Protein AF-A0A6N2WZA9-F1 (afdb_monomer)

Mean predicted aligned error: 7.08 Å

InterPro domains:
  IPR028963 Immunity protein 9 [PF15587] (6-116)

Radius of gyration: 15.47 Å; Cα contacts (8 Å, |Δi|>4): 201; chains: 1; bounding box: 32×29×43 Å

pLDDT: mean 80.98, std 9.14, range [42.12, 92.19]

Foldseek 3Di:
DPALEDEEEAELFPPVRPDCVRVVVRVVVVVVCVVCVVVDPSVVQPQAGEYEYEYEAAEPQWKWWFWDQDDDVPGRYIYIYIYDHFDAVVRDVPGHPDRPGPDDYDDPVGTDTHHD

Structure (mmCIF, N/CA/C/O backbone):
data_AF-A0A6N2WZA9-F1
#
_entry.id   AF-A0A6N2WZA9-F1
#
loop_
_atom_site.group_PDB
_atom_site.id
_atom_site.type_symbol
_atom_site.label_atom_id
_atom_site.label_alt_id
_atom_site.label_comp_id
_atom_site.label_asym_id
_atom_site.label_entity_id
_atom_site.label_seq_id
_atom_site.pdbx_PDB_ins_code
_atom_site.Cartn_x
_atom_site.Cartn_y
_atom_site.Cartn_z
_atom_site.occupancy
_atom_site.B_iso_or_equiv
_atom_site.auth_seq_id
_atom_site.auth_comp_id
_atom_site.auth_asym_id
_atom_site.auth_atom_id
_atom_site.pdbx_PDB_model_num
ATOM 1 N N . MET A 1 1 ? 2.203 3.659 21.268 1.00 42.12 1 MET A N 1
ATOM 2 C CA . MET A 1 1 ? 0.926 4.238 20.807 1.00 42.12 1 MET A CA 1
ATOM 3 C C . MET A 1 1 ? 0.127 3.134 20.142 1.00 42.12 1 MET A C 1
ATOM 5 O O . MET A 1 1 ? 0.713 2.337 19.419 1.00 42.12 1 MET A O 1
ATOM 9 N N . ASN A 1 2 ? -1.160 3.009 20.462 1.00 51.62 2 ASN A N 1
ATOM 10 C CA . ASN A 1 2 ? -2.033 2.031 19.819 1.00 51.62 2 ASN A CA 1
ATOM 11 C C . ASN A 1 2 ? -2.600 2.701 18.566 1.00 51.62 2 ASN A C 1
ATOM 13 O O . ASN A 1 2 ? -3.655 3.323 18.625 1.00 51.62 2 ASN A O 1
ATOM 17 N N . ASN A 1 3 ? -1.846 2.681 17.468 1.00 74.00 3 ASN A N 1
ATOM 18 C CA . ASN A 1 3 ? -2.288 3.359 16.255 1.00 74.00 3 ASN A CA 1
ATOM 19 C C . ASN A 1 3 ? -3.488 2.579 15.689 1.00 74.00 3 ASN A C 1
ATOM 21 O O . ASN A 1 3 ? -3.383 1.386 15.388 1.00 74.00 3 ASN A O 1
ATOM 25 N N . GLN A 1 4 ? -4.647 3.242 15.596 1.00 85.50 4 GLN A N 1
ATOM 26 C CA . GLN A 1 4 ? -5.863 2.717 14.952 1.00 85.50 4 GLN A CA 1
ATOM 27 C C . GLN A 1 4 ? -5.699 2.563 13.433 1.00 85.50 4 GLN A C 1
ATOM 29 O O . GLN A 1 4 ? -6.589 2.043 12.764 1.00 85.50 4 GLN A O 1
ATOM 34 N N . TYR A 1 5 ? -4.550 2.960 12.888 1.00 87.81 5 TYR A N 1
ATOM 35 C CA . TYR A 1 5 ? -4.153 2.688 11.520 1.00 87.81 5 TYR A CA 1
ATOM 36 C C . TYR A 1 5 ? -2.745 2.083 11.452 1.00 87.81 5 TYR A C 1
ATOM 38 O O . TYR A 1 5 ? -1.943 2.217 12.378 1.00 87.81 5 TYR A O 1
ATOM 46 N N . ALA A 1 6 ? -2.444 1.437 10.330 1.00 87.88 6 ALA A N 1
ATOM 47 C CA . ALA A 1 6 ? -1.111 0.977 9.970 1.00 87.88 6 ALA A CA 1
ATOM 48 C C . ALA A 1 6 ? -0.879 1.195 8.474 1.00 87.88 6 ALA A C 1
ATOM 50 O O . ALA A 1 6 ? -1.797 1.023 7.672 1.00 87.88 6 ALA A O 1
ATOM 51 N N . VAL A 1 7 ? 0.351 1.541 8.102 1.00 89.44 7 VAL A N 1
ATOM 52 C CA . VAL A 1 7 ? 0.782 1.583 6.702 1.00 89.44 7 VAL A CA 1
ATOM 53 C C . VAL A 1 7 ? 1.690 0.395 6.448 1.00 89.44 7 VAL A C 1
ATOM 55 O O . VAL A 1 7 ? 2.587 0.132 7.240 1.00 89.44 7 VAL A O 1
ATOM 58 N N . LEU A 1 8 ? 1.475 -0.317 5.349 1.00 88.62 8 LEU A N 1
ATOM 59 C CA . LEU A 1 8 ? 2.372 -1.356 4.863 1.00 88.62 8 LEU A CA 1
ATOM 60 C C . LEU A 1 8 ? 2.741 -1.055 3.418 1.00 88.62 8 LEU A C 1
ATOM 62 O O . LEU A 1 8 ? 1.889 -0.662 2.624 1.00 88.62 8 LEU A O 1
ATOM 66 N N . ILE A 1 9 ? 4.004 -1.288 3.083 1.00 89.62 9 ILE A N 1
ATOM 67 C CA . ILE A 1 9 ? 4.478 -1.304 1.705 1.00 89.62 9 ILE A CA 1
ATOM 68 C C . ILE A 1 9 ? 5.066 -2.678 1.405 1.00 89.62 9 ILE A C 1
ATOM 70 O O . ILE A 1 9 ? 5.767 -3.253 2.239 1.00 89.62 9 ILE A O 1
ATOM 74 N N . SER A 1 10 ? 4.760 -3.219 0.233 1.00 86.62 10 SER A N 1
ATOM 75 C CA . SER A 1 10 ? 5.351 -4.460 -0.256 1.00 86.62 10 SER A CA 1
ATOM 76 C C . SER A 1 10 ? 5.617 -4.387 -1.757 1.00 86.62 10 SER A C 1
ATOM 78 O O . SER A 1 10 ? 5.093 -3.510 -2.447 1.00 86.62 10 SER A O 1
ATOM 80 N N . SER A 1 11 ? 6.448 -5.299 -2.253 1.00 85.56 11 SER A N 1
ATOM 81 C CA . SER A 1 11 ? 6.731 -5.458 -3.676 1.00 85.56 11 SER A CA 1
ATOM 82 C C . SER A 1 11 ? 6.368 -6.872 -4.112 1.00 85.56 11 SER A C 1
ATOM 84 O O . SER A 1 11 ? 6.815 -7.841 -3.503 1.00 85.56 11 SER A O 1
ATOM 86 N N . GLU A 1 12 ? 5.583 -6.980 -5.180 1.00 84.00 12 GLU A N 1
ATOM 87 C CA . GLU A 1 12 ? 5.351 -8.228 -5.921 1.00 84.00 12 GLU A CA 1
ATOM 88 C C . GLU A 1 12 ? 6.341 -8.376 -7.094 1.00 84.00 12 GLU A C 1
ATOM 90 O O . GLU A 1 12 ? 6.223 -9.304 -7.894 1.00 84.00 12 GLU A O 1
ATOM 95 N N . ILE A 1 13 ? 7.301 -7.450 -7.207 1.00 79.38 13 ILE A N 1
ATOM 96 C CA . ILE A 1 13 ? 8.394 -7.480 -8.180 1.00 79.38 13 ILE A CA 1
ATOM 97 C C . ILE A 1 13 ? 9.637 -8.055 -7.485 1.00 79.38 13 ILE A C 1
ATOM 99 O O . ILE A 1 13 ? 10.001 -7.541 -6.413 1.00 79.38 13 ILE A O 1
ATOM 103 N N . PRO A 1 14 ? 10.276 -9.093 -8.062 1.00 76.19 14 PRO A N 1
ATOM 104 C CA . PRO A 1 14 ? 11.514 -9.665 -7.542 1.00 76.19 14 PRO A CA 1
ATOM 105 C C . PRO A 1 14 ? 12.592 -8.600 -7.311 1.00 76.19 14 PRO A C 1
ATOM 107 O O . PRO A 1 14 ? 12.659 -7.615 -8.041 1.00 76.19 14 PRO A O 1
ATOM 110 N N . GLU A 1 15 ? 13.423 -8.801 -6.284 1.00 76.94 15 GLU A N 1
ATOM 111 C CA . GLU A 1 15 ? 14.607 -7.983 -5.941 1.00 76.94 15 GLU A CA 1
ATOM 112 C C . GLU A 1 15 ? 14.323 -6.536 -5.487 1.00 76.94 15 GLU A C 1
ATOM 114 O O . GLU A 1 15 ? 15.048 -5.996 -4.655 1.00 76.94 15 GLU A O 1
ATOM 119 N N . LEU A 1 16 ? 13.210 -5.924 -5.905 1.00 77.44 16 LEU A N 1
ATOM 120 C CA . LEU A 1 16 ? 12.783 -4.600 -5.437 1.00 77.44 16 LEU A CA 1
ATOM 121 C C . LEU A 1 16 ? 12.427 -4.608 -3.938 1.00 77.44 16 LEU A C 1
ATOM 123 O O . LEU A 1 16 ? 12.594 -3.605 -3.244 1.00 77.44 16 LEU A O 1
ATOM 127 N N . GLY A 1 17 ? 11.974 -5.762 -3.435 1.00 69.50 17 GLY A N 1
ATOM 128 C CA . GLY A 1 17 ? 11.669 -6.014 -2.024 1.00 69.50 17 GLY A CA 1
ATOM 129 C C . GLY A 1 17 ? 12.860 -5.869 -1.070 1.00 69.50 17 GLY A C 1
ATOM 130 O O . GLY A 1 17 ? 12.663 -5.591 0.111 1.00 69.50 17 GLY A O 1
ATOM 131 N N . GLU A 1 18 ? 14.081 -6.055 -1.573 1.00 71.94 18 GLU A N 1
ATOM 132 C CA . GLU A 1 18 ? 15.304 -6.110 -0.761 1.00 71.94 18 GLU A CA 1
ATOM 133 C C . GLU A 1 18 ? 16.005 -4.751 -0.646 1.00 71.94 18 GLU A C 1
ATOM 135 O O . GLU A 1 18 ? 16.988 -4.605 0.080 1.00 71.94 18 GLU A O 1
ATOM 140 N N . LEU A 1 19 ? 15.493 -3.732 -1.338 1.00 71.12 19 LEU A N 1
ATOM 141 C CA . LEU A 1 19 ? 16.095 -2.409 -1.361 1.00 71.12 19 LEU A CA 1
ATOM 142 C C . LEU A 1 19 ? 15.739 -1.604 -0.105 1.00 71.12 19 LEU A C 1
ATOM 144 O O . LEU A 1 19 ? 14.569 -1.470 0.265 1.00 71.12 19 LEU A O 1
ATOM 148 N N . ASP A 1 20 ? 16.740 -0.919 0.459 1.00 81.00 20 ASP A N 1
ATOM 149 C CA . ASP A 1 20 ? 16.560 0.099 1.511 1.00 81.00 20 ASP A CA 1
ATOM 150 C C . ASP A 1 20 ? 15.559 1.203 1.114 1.00 81.00 20 ASP A C 1
ATOM 152 O O . ASP A 1 20 ? 14.982 1.878 1.972 1.00 81.00 20 ASP A O 1
ATOM 156 N N . LEU A 1 21 ? 15.302 1.345 -0.190 1.00 81.69 21 LEU A N 1
ATOM 157 C CA . LEU A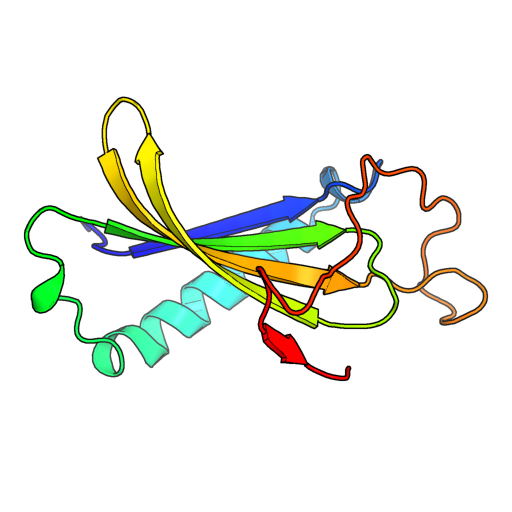 1 21 ? 14.284 2.218 -0.757 1.00 81.69 21 LEU A CA 1
ATOM 158 C C . LEU A 1 21 ? 12.898 1.981 -0.139 1.00 81.69 21 LEU A C 1
ATOM 160 O O . LEU A 1 21 ? 12.261 2.942 0.286 1.00 81.69 21 LEU A O 1
ATOM 164 N N . LEU A 1 22 ? 12.436 0.730 -0.015 1.00 84.50 22 LEU A N 1
ATOM 165 C CA . LEU A 1 22 ? 11.108 0.453 0.555 1.00 84.50 22 LEU A CA 1
ATOM 166 C C . LEU A 1 22 ? 11.013 0.892 2.014 1.00 84.50 22 LEU A C 1
ATOM 168 O O . LEU A 1 22 ? 9.972 1.375 2.460 1.00 84.50 22 LEU A O 1
ATOM 172 N N . ARG A 1 23 ? 12.115 0.772 2.757 1.00 84.88 23 ARG A N 1
ATOM 173 C CA . ARG A 1 23 ? 12.192 1.216 4.148 1.00 84.88 23 ARG A CA 1
ATOM 174 C C . ARG A 1 23 ? 12.172 2.741 4.262 1.00 84.88 23 ARG A C 1
ATOM 176 O O . ARG A 1 23 ? 11.566 3.266 5.197 1.00 84.88 23 ARG A O 1
ATOM 183 N N . SER A 1 24 ? 12.822 3.444 3.336 1.00 88.25 24 SER A N 1
ATOM 184 C CA . SER A 1 24 ? 12.755 4.907 3.225 1.00 88.25 24 SER A CA 1
ATOM 185 C C . SER A 1 24 ? 11.333 5.368 2.904 1.00 88.25 24 SER A C 1
ATOM 187 O O . SER A 1 24 ? 10.787 6.170 3.660 1.00 88.25 24 SER A O 1
ATOM 189 N N . ILE A 1 25 ? 10.697 4.786 1.884 1.00 88.31 25 ILE A N 1
ATOM 190 C CA . ILE A 1 25 ? 9.314 5.106 1.507 1.00 88.31 25 ILE A CA 1
ATOM 191 C C . ILE A 1 25 ? 8.363 4.827 2.675 1.00 88.31 25 ILE A C 1
ATOM 193 O O . ILE A 1 25 ? 7.536 5.666 3.019 1.00 88.31 25 ILE A O 1
ATOM 197 N N . TYR A 1 26 ? 8.513 3.684 3.352 1.00 88.75 26 TYR A N 1
ATOM 198 C CA . TYR A 1 26 ? 7.732 3.360 4.548 1.00 88.75 26 TYR A CA 1
ATOM 199 C C . TYR A 1 26 ? 7.836 4.451 5.622 1.00 88.75 26 TYR A C 1
ATOM 201 O O . TYR A 1 26 ? 6.828 4.818 6.224 1.00 88.75 26 TYR A O 1
ATOM 209 N N . ARG A 1 27 ? 9.036 4.985 5.879 1.00 89.81 27 ARG A N 1
ATOM 210 C CA . ARG A 1 27 ? 9.231 6.057 6.868 1.00 89.81 27 ARG A CA 1
ATOM 211 C C . ARG A 1 27 ? 8.530 7.347 6.461 1.00 89.81 27 ARG A C 1
ATOM 213 O O . ARG A 1 27 ? 7.849 7.930 7.298 1.00 89.81 27 ARG A O 1
ATOM 220 N N . GLU A 1 28 ? 8.666 7.759 5.204 1.00 92.19 28 GLU A N 1
ATOM 221 C CA . GLU A 1 28 ? 8.004 8.964 4.691 1.00 92.19 28 GLU A CA 1
ATOM 222 C C . GLU A 1 28 ? 6.482 8.842 4.748 1.00 92.19 28 GLU A C 1
ATOM 224 O O . GLU A 1 28 ? 5.808 9.754 5.218 1.00 92.19 28 GLU A O 1
ATOM 229 N N . LEU A 1 29 ? 5.939 7.685 4.365 1.00 90.06 29 LEU A N 1
ATOM 230 C CA . LEU A 1 29 ? 4.505 7.417 4.439 1.00 90.06 29 LEU A CA 1
ATOM 231 C C . LEU A 1 29 ? 3.973 7.455 5.872 1.00 90.06 29 LEU A C 1
ATOM 233 O O . LEU A 1 29 ? 2.881 7.968 6.100 1.00 90.06 29 LEU A O 1
ATOM 237 N N . ASN A 1 30 ? 4.722 6.921 6.841 1.00 89.44 30 ASN A 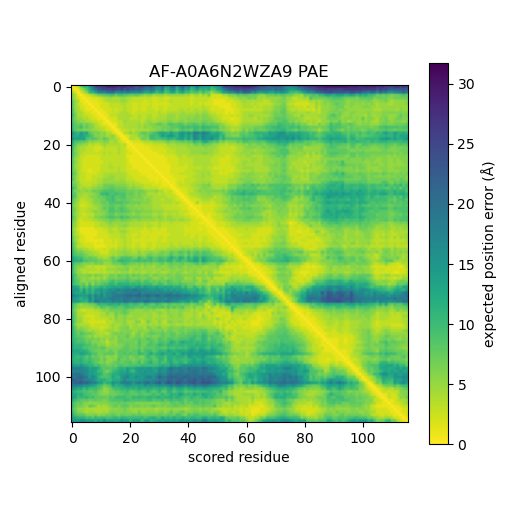N 1
ATOM 238 C CA . ASN A 1 30 ? 4.322 7.023 8.245 1.00 89.44 30 ASN A CA 1
ATOM 239 C C . ASN A 1 30 ? 4.339 8.478 8.722 1.00 89.44 30 ASN A C 1
ATOM 241 O O . ASN A 1 30 ? 3.380 8.888 9.366 1.00 89.44 30 ASN A O 1
ATOM 245 N N . GLY A 1 31 ? 5.354 9.266 8.350 1.00 90.12 31 GLY A N 1
ATOM 246 C CA . GLY A 1 31 ? 5.380 10.703 8.643 1.00 90.12 31 GLY A CA 1
ATOM 247 C C . GLY A 1 31 ? 4.184 11.442 8.032 1.00 90.12 31 GLY A C 1
ATOM 248 O O . GLY A 1 31 ? 3.493 12.181 8.722 1.00 90.12 31 GLY A O 1
ATOM 249 N N . TYR A 1 32 ? 3.852 11.153 6.771 1.00 89.44 32 TYR A N 1
ATOM 250 C CA . TYR A 1 32 ? 2.666 11.715 6.124 1.00 89.44 32 TYR A CA 1
ATOM 251 C C . TYR A 1 32 ? 1.377 11.322 6.859 1.00 89.44 32 TYR A C 1
ATOM 253 O O . TYR A 1 32 ? 0.492 12.142 7.067 1.00 89.44 32 TYR A O 1
ATOM 261 N N . MET A 1 33 ? 1.253 10.078 7.316 1.00 87.44 33 MET A N 1
ATOM 262 C CA . MET A 1 33 ? 0.074 9.669 8.080 1.00 87.44 33 MET A CA 1
ATOM 263 C C . MET A 1 33 ? -0.025 10.327 9.456 1.00 87.44 33 MET A C 1
ATOM 265 O O . MET A 1 33 ? -1.138 10.515 9.944 1.00 87.44 33 MET A O 1
ATOM 269 N N . GLU A 1 34 ? 1.091 10.693 10.084 1.00 85.44 34 GLU A N 1
ATOM 270 C CA . GLU A 1 34 ? 1.074 11.485 11.316 1.00 85.44 34 GLU A CA 1
ATOM 271 C C . GLU A 1 34 ? 0.488 12.881 11.074 1.00 85.44 34 GLU A C 1
ATOM 273 O O . GLU A 1 34 ? -0.343 13.324 11.866 1.00 85.44 34 GLU A O 1
ATOM 278 N N . ASP A 1 35 ? 0.821 13.518 9.950 1.00 85.94 35 ASP A N 1
ATOM 279 C CA . ASP A 1 35 ? 0.293 14.837 9.578 1.00 85.94 35 ASP A CA 1
ATOM 280 C C . ASP A 1 35 ? -1.195 14.795 9.178 1.00 85.94 35 ASP A C 1
ATOM 282 O O . ASP A 1 35 ? -1.947 15.748 9.406 1.00 85.94 35 ASP A O 1
ATOM 286 N N . TYR A 1 36 ? -1.641 13.686 8.578 1.00 83.56 36 TYR A N 1
ATOM 287 C CA . TYR A 1 36 ? -2.986 13.546 8.005 1.00 83.56 36 TYR A CA 1
ATOM 288 C C . TYR A 1 36 ? -3.956 12.731 8.868 1.00 83.56 36 TYR A C 1
ATOM 290 O O . TYR A 1 36 ? -5.131 12.622 8.511 1.00 83.56 36 TYR A O 1
ATOM 298 N N . ASN A 1 37 ? -3.525 12.190 10.013 1.00 82.19 37 ASN A N 1
ATOM 299 C CA . ASN A 1 37 ? -4.389 11.381 10.883 1.00 82.19 37 ASN A CA 1
ATOM 300 C C . ASN A 1 37 ? -5.680 12.116 11.290 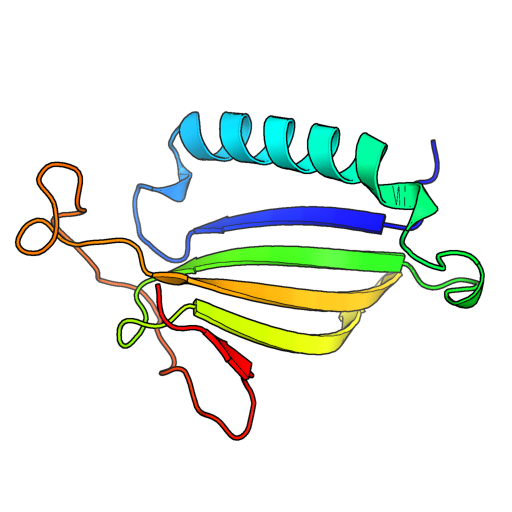1.00 82.19 37 ASN A C 1
ATOM 302 O O . ASN A 1 37 ? -6.741 11.502 11.323 1.00 82.19 37 ASN A O 1
ATOM 306 N N . ASN A 1 38 ? -5.610 13.432 11.496 1.00 81.88 38 ASN A N 1
ATOM 307 C CA . ASN A 1 38 ? -6.732 14.278 11.897 1.00 81.88 38 ASN A CA 1
ATOM 308 C C . ASN A 1 38 ? -7.762 14.486 10.774 1.00 81.88 38 ASN A C 1
ATOM 310 O O . ASN A 1 38 ? -8.851 14.993 11.027 1.00 81.88 38 ASN A O 1
ATOM 314 N N . GLN A 1 39 ? -7.427 14.127 9.530 1.00 86.06 39 GLN A N 1
ATOM 315 C CA . GLN A 1 39 ? -8.339 14.195 8.382 1.00 86.06 39 GLN A CA 1
ATOM 316 C C . GLN A 1 39 ? -9.128 12.896 8.188 1.00 86.06 39 GLN A C 1
ATOM 318 O O . GLN A 1 39 ? -10.033 12.834 7.355 1.00 86.06 39 GLN A O 1
ATOM 323 N N . ILE A 1 40 ? -8.792 11.851 8.944 1.00 82.75 40 ILE A N 1
ATOM 324 C CA . ILE A 1 40 ? -9.447 10.551 8.883 1.00 82.75 40 ILE A CA 1
ATOM 325 C C . ILE A 1 40 ? -10.281 10.395 10.149 1.00 82.75 40 ILE A C 1
ATOM 327 O O . ILE A 1 40 ? -9.760 10.491 11.257 1.00 82.75 40 ILE A O 1
ATOM 331 N N . ASN A 1 41 ? -11.576 10.112 9.997 1.00 85.88 41 ASN A N 1
ATOM 332 C CA . ASN A 1 41 ? -12.418 9.776 11.140 1.00 85.88 41 ASN A CA 1
ATOM 333 C C . ASN A 1 41 ? -12.081 8.360 11.640 1.00 85.88 41 ASN A C 1
ATOM 335 O O . ASN A 1 41 ? -12.677 7.374 11.203 1.00 85.88 41 ASN A O 1
ATOM 339 N N . LEU A 1 42 ? -11.074 8.261 12.509 1.00 85.56 42 LEU A N 1
ATOM 340 C CA . LEU A 1 42 ? -10.638 7.000 13.110 1.00 85.56 42 LEU A CA 1
ATOM 341 C C . LEU A 1 42 ? -11.580 6.530 14.230 1.00 85.56 42 LEU A C 1
ATOM 343 O O . LEU A 1 42 ? -11.614 5.334 14.518 1.00 85.56 42 LEU A O 1
ATOM 347 N N . ASP A 1 43 ? -12.382 7.426 14.812 1.00 86.50 43 ASP A N 1
ATOM 348 C CA . ASP A 1 43 ? -13.305 7.097 15.905 1.00 86.50 43 ASP A CA 1
ATOM 349 C C . ASP A 1 43 ? -14.415 6.136 15.446 1.00 86.50 43 ASP A C 1
ATOM 351 O O . ASP A 1 43 ? -14.776 5.202 16.168 1.00 86.50 43 ASP A O 1
ATOM 355 N N . ASP A 1 44 ? -14.878 6.282 14.200 1.00 86.94 44 ASP A N 1
ATOM 356 C CA . ASP A 1 44 ? -15.881 5.401 13.581 1.00 86.94 44 ASP A CA 1
ATOM 357 C C . ASP A 1 44 ? -15.388 3.955 13.393 1.00 86.94 44 ASP A C 1
ATOM 359 O O . ASP A 1 44 ? -16.187 3.050 13.134 1.00 86.94 44 ASP A O 1
ATOM 363 N N . LEU A 1 45 ? -14.077 3.707 13.509 1.00 83.81 45 LEU A N 1
ATOM 364 C CA . LEU A 1 45 ? -13.518 2.362 13.383 1.00 83.81 45 LEU A CA 1
ATOM 365 C C . LEU A 1 45 ? -13.819 1.497 14.613 1.00 83.81 45 LEU A C 1
ATOM 367 O O . LEU A 1 45 ? -13.820 0.272 14.500 1.00 83.81 45 LEU A O 1
ATOM 371 N N . GLY A 1 46 ? -14.095 2.091 15.779 1.00 86.31 46 GLY A N 1
ATOM 372 C CA . GLY A 1 46 ? -14.321 1.344 17.015 1.00 86.31 46 GLY A CA 1
ATOM 373 C C . GLY A 1 46 ? -13.145 0.417 17.350 1.00 86.31 46 GLY A C 1
ATOM 374 O O . GLY A 1 46 ? -12.033 0.872 17.616 1.00 86.31 46 GLY A O 1
ATOM 375 N N . ASP A 1 47 ? -13.391 -0.896 17.341 1.00 85.88 47 ASP A N 1
ATOM 376 C CA . ASP A 1 47 ? -12.388 -1.943 17.570 1.00 85.88 47 ASP A CA 1
ATOM 377 C C . ASP A 1 47 ? -11.662 -2.412 16.293 1.00 85.88 47 ASP A C 1
ATOM 379 O O . ASP A 1 47 ? -10.821 -3.316 16.348 1.00 85.88 47 ASP A O 1
ATOM 383 N N . TRP A 1 48 ? -11.973 -1.806 15.146 1.00 85.75 48 TRP A N 1
ATOM 384 C CA . TRP A 1 48 ? -11.287 -2.051 13.884 1.00 85.75 48 TRP A CA 1
ATOM 385 C C . TRP A 1 48 ? -10.028 -1.201 13.747 1.00 85.75 48 TRP A C 1
ATOM 387 O O . TRP A 1 48 ? -9.889 -0.132 14.338 1.00 85.75 48 TRP A O 1
ATOM 397 N N . LYS A 1 49 ? -9.114 -1.676 12.901 1.00 87.12 49 LYS A N 1
ATOM 398 C CA . LYS A 1 49 ? -7.955 -0.907 12.444 1.00 87.12 49 LYS A CA 1
ATOM 399 C C . LYS A 1 49 ? -8.043 -0.624 10.950 1.00 87.12 49 LYS A C 1
ATOM 401 O O . LYS A 1 49 ? -8.513 -1.464 10.182 1.00 87.12 49 LYS A O 1
ATOM 406 N N . LEU A 1 50 ? -7.565 0.545 10.538 1.00 87.81 50 LEU A N 1
ATOM 407 C CA . LEU A 1 50 ? -7.396 0.902 9.134 1.00 87.81 50 LEU A CA 1
ATOM 408 C C . LEU A 1 50 ? -6.000 0.492 8.653 1.00 87.81 50 LEU A C 1
ATOM 410 O O . LEU A 1 50 ? -4.993 1.063 9.060 1.00 87.81 50 LEU A O 1
ATOM 414 N N . LEU A 1 51 ? -5.933 -0.483 7.759 1.00 88.31 51 LEU A N 1
ATOM 415 C CA . LEU A 1 51 ? -4.710 -0.877 7.080 1.00 88.31 51 LEU A CA 1
ATOM 416 C C . LEU A 1 51 ? -4.624 -0.183 5.717 1.00 88.31 51 LEU A C 1
ATOM 418 O O . LEU A 1 51 ? -5.481 -0.372 4.855 1.00 88.31 51 LEU A O 1
ATOM 422 N N . ILE A 1 52 ? -3.565 0.585 5.501 1.00 89.19 52 ILE A N 1
ATOM 423 C CA . ILE A 1 52 ? -3.221 1.159 4.201 1.00 89.19 52 ILE A CA 1
ATOM 424 C C . ILE A 1 52 ? -2.107 0.295 3.618 1.00 89.19 52 ILE A C 1
ATOM 426 O O . ILE A 1 52 ? -0.973 0.344 4.088 1.00 89.19 52 ILE A O 1
ATOM 430 N N . GLN A 1 53 ? -2.431 -0.529 2.623 1.00 88.50 53 GLN A N 1
ATOM 431 C CA . GLN A 1 53 ? -1.487 -1.461 2.009 1.00 88.50 53 GLN A CA 1
ATOM 432 C C . GLN A 1 53 ? -1.096 -1.004 0.601 1.00 88.50 53 GLN A C 1
ATOM 434 O O . GLN A 1 53 ? -1.879 -1.098 -0.342 1.00 88.50 53 GLN A O 1
ATOM 439 N N . ILE A 1 54 ? 0.147 -0.576 0.433 1.00 89.50 54 ILE A N 1
ATOM 440 C CA . ILE A 1 54 ? 0.711 -0.180 -0.855 1.00 89.50 54 ILE A CA 1
ATOM 441 C C . ILE A 1 54 ? 1.501 -1.356 -1.427 1.00 89.50 54 ILE A C 1
ATOM 443 O O . ILE A 1 54 ? 2.413 -1.876 -0.789 1.00 89.50 54 ILE A O 1
ATOM 447 N N . ASN A 1 55 ? 1.152 -1.780 -2.635 1.00 87.69 55 ASN A N 1
ATOM 448 C CA . ASN A 1 55 ? 1.812 -2.870 -3.338 1.00 87.69 55 ASN A CA 1
ATOM 449 C C . ASN A 1 55 ? 2.429 -2.332 -4.632 1.00 87.69 55 ASN A C 1
ATOM 451 O O . ASN A 1 55 ? 1.717 -1.868 -5.527 1.00 87.69 55 ASN A O 1
ATOM 455 N N . LEU A 1 56 ? 3.754 -2.414 -4.727 1.00 86.75 56 LEU A N 1
ATOM 456 C CA . LEU A 1 56 ? 4.483 -2.187 -5.969 1.00 86.75 56 LEU A CA 1
ATOM 457 C C . LEU A 1 56 ? 4.374 -3.448 -6.817 1.00 86.75 56 LEU A C 1
ATOM 459 O O . LEU A 1 56 ? 4.767 -4.533 -6.387 1.00 86.75 56 LEU A O 1
ATOM 463 N N . ARG A 1 57 ? 3.791 -3.320 -8.003 1.00 82.44 57 ARG A N 1
ATOM 464 C CA . ARG A 1 57 ? 3.536 -4.454 -8.891 1.00 82.44 57 ARG A CA 1
ATOM 465 C C . ARG A 1 57 ? 3.439 -3.969 -10.322 1.00 82.44 57 ARG A C 1
ATOM 467 O O . ARG A 1 57 ? 3.048 -2.833 -10.569 1.00 82.44 57 ARG A O 1
ATOM 474 N N . ASN A 1 58 ? 3.753 -4.841 -11.268 1.00 78.38 58 ASN A N 1
ATOM 475 C CA . ASN A 1 58 ? 3.487 -4.561 -12.672 1.00 78.38 58 ASN A CA 1
ATOM 476 C C . ASN A 1 58 ? 1.973 -4.356 -12.840 1.00 78.38 58 ASN A C 1
ATOM 478 O O . ASN A 1 58 ? 1.223 -5.239 -12.442 1.00 78.38 58 ASN A O 1
ATOM 482 N N . THR A 1 59 ? 1.508 -3.209 -13.343 1.00 80.75 59 THR A N 1
ATOM 483 C CA . THR A 1 59 ? 0.090 -3.003 -13.676 1.00 80.75 59 THR A CA 1
ATOM 484 C C . THR A 1 59 ? -0.095 -2.724 -15.161 1.00 80.75 59 THR A C 1
ATOM 486 O O . THR A 1 59 ? 0.865 -2.474 -15.876 1.00 80.75 59 THR A O 1
ATOM 489 N N . ASN A 1 60 ? -1.335 -2.729 -15.657 1.00 78.75 60 ASN A N 1
ATOM 490 C CA . ASN A 1 60 ? -1.665 -2.302 -17.024 1.00 78.75 60 ASN A CA 1
ATOM 491 C C . ASN A 1 60 ? -1.575 -0.770 -17.220 1.00 78.75 60 ASN A C 1
ATOM 493 O O . ASN A 1 60 ? -2.440 -0.181 -17.866 1.00 78.75 60 ASN A O 1
ATOM 497 N N . GLY A 1 61 ? -0.550 -0.132 -16.645 1.00 77.75 61 GLY A N 1
ATOM 498 C CA . GLY A 1 61 ? -0.245 1.293 -16.803 1.00 77.75 61 GLY A CA 1
ATOM 499 C C . GLY A 1 61 ? -1.055 2.247 -15.920 1.00 77.75 61 GLY A C 1
ATOM 500 O O . GLY A 1 61 ? -0.998 3.452 -16.133 1.00 77.75 61 GLY A O 1
ATOM 501 N N . GLY A 1 62 ? -1.814 1.744 -14.942 1.00 84.06 62 GLY A N 1
ATOM 502 C CA . GLY A 1 62 ? -2.637 2.566 -14.045 1.00 84.06 62 GLY A CA 1
ATOM 503 C C . GLY A 1 62 ? -2.367 2.304 -12.566 1.00 84.06 62 GLY A C 1
ATOM 504 O O . GLY A 1 62 ? -1.911 1.221 -12.192 1.00 84.06 62 GLY A O 1
ATOM 505 N N . ILE A 1 63 ? -2.693 3.276 -11.714 1.00 88.50 63 ILE A N 1
ATOM 506 C CA . ILE A 1 63 ? -2.699 3.110 -10.256 1.00 88.50 63 ILE A CA 1
ATOM 507 C C . ILE A 1 63 ? -4.074 2.577 -9.845 1.00 88.50 63 ILE A C 1
ATOM 509 O O . ILE A 1 63 ? -5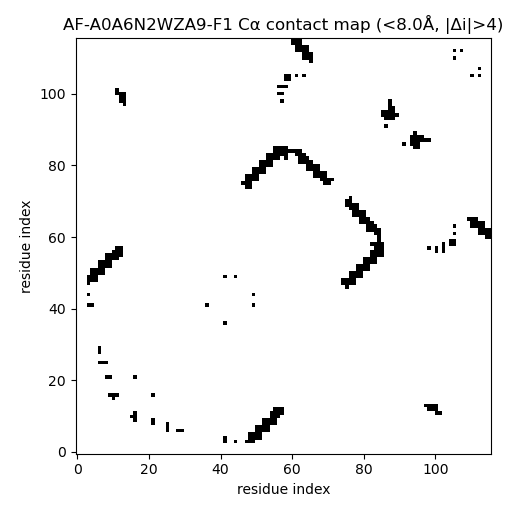.100 3.185 -10.138 1.00 88.50 63 ILE A O 1
ATOM 513 N N . GLY A 1 64 ? -4.114 1.429 -9.172 1.00 88.25 64 GLY A N 1
ATOM 514 C CA . GLY A 1 64 ? -5.360 0.789 -8.746 1.00 88.25 64 GLY A CA 1
ATOM 515 C C . GLY A 1 64 ? -5.617 0.974 -7.259 1.00 88.25 64 GLY A C 1
ATOM 516 O O . GLY A 1 64 ? -4.796 0.560 -6.451 1.00 88.25 64 GLY A O 1
ATOM 517 N N . ILE A 1 65 ? -6.772 1.5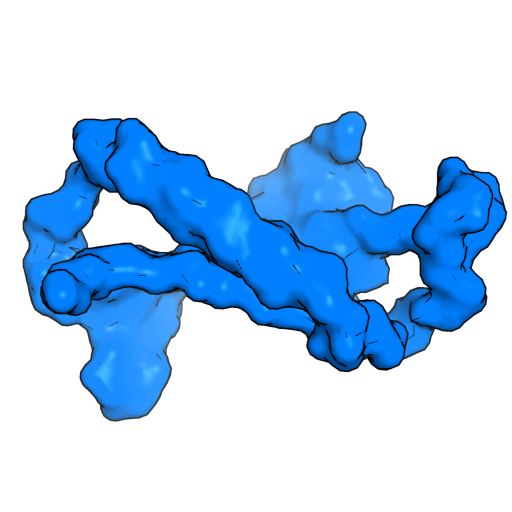16 -6.882 1.00 89.62 65 ILE A N 1
ATOM 518 C CA . ILE A 1 65 ? -7.204 1.648 -5.486 1.00 89.62 65 ILE A CA 1
ATOM 519 C C . ILE A 1 65 ? -8.419 0.754 -5.262 1.00 89.62 65 ILE A C 1
ATOM 521 O O . ILE A 1 65 ? -9.403 0.844 -5.998 1.00 89.62 65 ILE A O 1
ATOM 525 N N . PHE A 1 66 ? -8.392 -0.089 -4.233 1.00 88.56 66 PHE A N 1
ATOM 526 C CA . PHE A 1 66 ? -9.570 -0.853 -3.831 1.00 88.56 66 PHE A CA 1
ATOM 527 C C . PHE A 1 66 ? -9.694 -0.976 -2.317 1.00 88.56 66 PHE A C 1
ATOM 529 O O . PHE A 1 66 ? -8.711 -0.962 -1.579 1.00 88.56 66 PHE A O 1
ATOM 536 N N . LYS A 1 67 ? -10.939 -1.112 -1.858 1.00 85.56 67 LYS A N 1
ATOM 537 C CA . LYS A 1 67 ? -11.280 -1.298 -0.449 1.00 85.56 67 LYS A CA 1
ATOM 538 C C . LYS A 1 67 ? -11.728 -2.734 -0.221 1.00 85.56 67 LYS A C 1
ATOM 540 O O . LYS A 1 67 ? -12.594 -3.232 -0.939 1.00 85.56 67 LYS A O 1
ATOM 545 N N . ARG A 1 68 ? -11.207 -3.378 0.822 1.00 81.69 68 ARG A N 1
ATOM 546 C CA . ARG A 1 68 ? -11.727 -4.657 1.317 1.00 81.69 68 ARG A CA 1
ATOM 547 C C . ARG A 1 68 ? -11.827 -4.657 2.836 1.00 81.69 68 ARG A C 1
ATOM 549 O O . ARG A 1 68 ? -10.984 -4.099 3.524 1.00 81.69 68 ARG A O 1
ATOM 556 N N . ALA A 1 69 ? -12.844 -5.318 3.374 1.00 76.44 69 ALA A N 1
ATOM 557 C CA . ALA A 1 69 ? -12.840 -5.697 4.782 1.00 76.44 69 ALA A CA 1
ATOM 558 C C . ALA A 1 69 ? -12.073 -7.019 4.908 1.00 76.44 69 ALA A C 1
ATOM 560 O O . ALA A 1 69 ? -12.439 -8.000 4.255 1.00 76.44 69 ALA A O 1
ATOM 561 N N . LYS A 1 70 ? -11.008 -7.057 5.713 1.00 71.00 70 LYS A N 1
ATOM 562 C CA . LYS A 1 70 ? -10.207 -8.260 5.942 1.00 71.00 70 LYS A CA 1
ATOM 563 C C . LYS A 1 70 ? -10.212 -8.598 7.426 1.00 71.00 70 LYS A C 1
ATOM 565 O O . LYS A 1 70 ? -9.841 -7.803 8.277 1.00 71.00 70 LYS A O 1
ATOM 570 N N . ARG A 1 71 ? -10.612 -9.822 7.752 1.00 60.66 71 ARG A N 1
ATOM 571 C CA . ARG A 1 71 ? -10.310 -10.402 9.061 1.00 60.66 71 ARG A CA 1
ATOM 572 C C . ARG A 1 71 ? -9.012 -11.181 8.907 1.00 60.66 71 ARG A C 1
ATOM 574 O O . ARG A 1 71 ? -9.049 -12.342 8.509 1.00 60.66 71 ARG A O 1
ATOM 581 N N . PHE A 1 72 ? -7.863 -10.548 9.153 1.00 63.94 72 PHE A N 1
ATOM 582 C CA . PHE A 1 72 ? -6.688 -11.350 9.504 1.00 63.94 72 PHE A CA 1
ATOM 583 C C . PHE A 1 72 ? -6.997 -12.083 10.826 1.00 63.94 72 PHE A C 1
ATOM 585 O O . PHE A 1 72 ? -7.838 -11.604 11.591 1.00 63.94 72 PHE A O 1
ATOM 592 N N . PRO A 1 73 ? -6.370 -13.237 11.119 1.00 56.53 73 PRO A N 1
ATOM 593 C CA . PRO A 1 73 ? -6.806 -14.122 12.204 1.00 56.53 73 PRO A CA 1
ATOM 594 C C . PRO A 1 73 ? -6.872 -13.485 13.602 1.00 56.53 73 PRO A C 1
ATOM 596 O O . PRO A 1 73 ? -7.527 -14.045 14.475 1.00 56.53 73 PRO A O 1
ATOM 599 N N . SER A 1 74 ? -6.243 -12.326 13.825 1.00 60.03 74 SER A N 1
ATOM 600 C CA . SER A 1 74 ? -6.234 -11.625 15.115 1.00 60.03 74 SER A CA 1
ATOM 601 C C . SER A 1 74 ? -6.813 -10.205 15.097 1.00 60.03 74 SER A C 1
ATOM 603 O O . SER A 1 74 ? -7.130 -9.684 16.163 1.00 60.03 74 SER A O 1
ATOM 605 N N . ASN A 1 75 ? -6.978 -9.573 13.929 1.00 66.19 75 ASN A N 1
ATOM 606 C CA . ASN A 1 75 ? -7.304 -8.149 13.839 1.00 66.19 75 ASN A CA 1
ATOM 607 C C . ASN A 1 75 ? -8.490 -7.930 12.889 1.00 66.19 75 ASN A C 1
ATOM 609 O O . ASN A 1 75 ? -8.483 -8.355 11.731 1.00 66.19 75 ASN A O 1
ATOM 613 N N . LYS A 1 76 ? -9.529 -7.254 13.385 1.00 79.00 76 LYS A N 1
ATOM 614 C CA . LYS A 1 76 ? -10.617 -6.729 12.561 1.00 79.00 76 LYS A CA 1
ATOM 615 C C . LYS A 1 76 ? -10.063 -5.540 11.762 1.00 79.00 76 LYS A C 1
ATOM 617 O O . LYS A 1 76 ? -9.859 -4.471 12.329 1.00 79.00 76 LYS A O 1
ATOM 622 N N . GLU A 1 77 ? -9.766 -5.724 10.476 1.00 80.88 77 GLU A N 1
ATOM 623 C CA . GLU A 1 77 ? -9.086 -4.709 9.657 1.00 80.88 77 GLU A CA 1
ATOM 624 C C . GLU A 1 77 ? -9.925 -4.278 8.444 1.00 80.88 77 GLU A C 1
ATOM 626 O O . GLU A 1 77 ? -10.479 -5.093 7.700 1.00 80.88 77 GLU A O 1
ATOM 631 N N . PHE A 1 78 ? -10.013 -2.968 8.221 1.00 84.69 78 PHE A N 1
ATOM 632 C CA . PHE A 1 78 ? -10.392 -2.420 6.922 1.00 84.69 78 PHE A CA 1
ATOM 633 C C . PHE A 1 78 ? -9.122 -2.140 6.140 1.00 84.69 78 PHE A C 1
ATOM 635 O O . PHE A 1 78 ? -8.275 -1.393 6.608 1.00 84.69 78 PHE A O 1
ATOM 642 N N . GLU A 1 79 ? -8.994 -2.719 4.953 1.00 84.56 79 GLU A N 1
ATOM 643 C CA . GLU A 1 79 ? -7.837 -2.518 4.093 1.00 84.56 79 GLU A CA 1
ATOM 644 C C . GLU A 1 79 ? -8.210 -1.619 2.916 1.00 84.56 79 GLU A C 1
ATOM 646 O O . GLU A 1 79 ? -9.168 -1.887 2.180 1.00 84.56 79 GLU A O 1
ATOM 651 N N . ILE A 1 80 ? -7.422 -0.567 2.731 1.00 86.19 80 ILE A N 1
ATOM 652 C CA . ILE A 1 80 ? -7.329 0.163 1.473 1.00 86.19 80 ILE A CA 1
ATOM 653 C C . ILE A 1 80 ? -6.032 -0.297 0.828 1.00 86.19 80 ILE A C 1
ATOM 655 O O . ILE A 1 80 ? -4.957 -0.065 1.380 1.00 86.19 80 ILE A O 1
ATOM 659 N N . SER A 1 81 ? -6.130 -0.965 -0.319 1.00 85.62 81 SER A N 1
ATOM 660 C CA . SER A 1 81 ? -4.956 -1.397 -1.061 1.00 85.62 81 SER A CA 1
ATOM 661 C C . SER A 1 81 ? -4.749 -0.541 -2.302 1.00 85.62 81 SER A C 1
ATOM 663 O O . SER A 1 81 ? -5.683 -0.289 -3.067 1.00 85.62 81 SER A O 1
ATOM 665 N N . ILE A 1 82 ? -3.509 -0.088 -2.472 1.00 87.56 82 ILE A N 1
ATOM 666 C CA . ILE A 1 82 ? -3.060 0.762 -3.568 1.00 8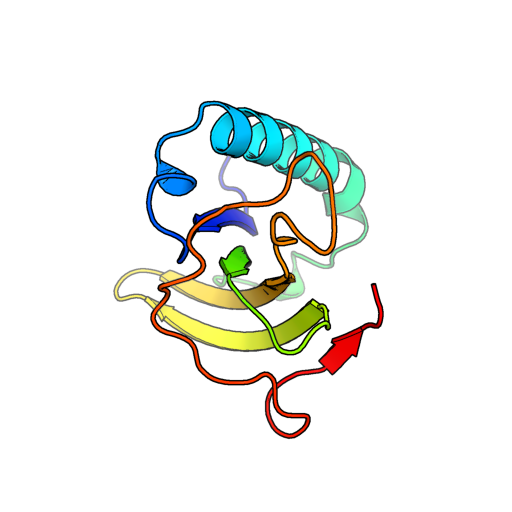7.56 82 ILE A CA 1
ATOM 667 C C . ILE A 1 82 ? -2.022 -0.028 -4.358 1.00 87.56 82 ILE A C 1
ATOM 669 O O . ILE A 1 82 ? -0.998 -0.434 -3.819 1.00 87.56 82 ILE A O 1
ATOM 673 N N . SER A 1 83 ? -2.300 -0.273 -5.631 1.00 86.75 83 SER A N 1
ATOM 674 C CA . SER A 1 83 ? -1.400 -0.924 -6.580 1.00 86.75 83 SER A CA 1
ATOM 675 C C . SER A 1 83 ? -0.760 0.138 -7.456 1.00 86.75 83 SER A C 1
ATOM 677 O O . SER A 1 83 ? -1.483 0.878 -8.122 1.00 86.75 83 SER A O 1
ATOM 679 N N . ILE A 1 84 ? 0.567 0.209 -7.460 1.00 86.00 84 ILE A N 1
ATOM 680 C CA . ILE A 1 84 ? 1.316 1.234 -8.196 1.00 86.00 84 ILE A CA 1
ATOM 681 C C . ILE A 1 84 ? 2.150 0.549 -9.288 1.00 86.00 84 ILE A C 1
ATOM 683 O O . ILE A 1 84 ? 2.887 -0.383 -8.947 1.00 86.00 84 ILE A O 1
ATOM 687 N N . PRO A 1 85 ? 2.046 0.984 -10.564 1.00 84.94 85 PRO A N 1
ATOM 688 C CA . PRO A 1 85 ? 2.913 0.496 -11.629 1.00 84.94 85 PRO A CA 1
ATOM 689 C C . PRO A 1 85 ? 4.358 0.894 -11.351 1.00 84.94 85 PRO A C 1
ATOM 691 O O . PRO A 1 85 ? 4.633 2.024 -10.946 1.00 84.94 85 PRO A O 1
ATOM 694 N N . VAL A 1 86 ? 5.284 -0.018 -11.624 1.00 81.69 86 VAL A N 1
ATOM 695 C CA . VAL A 1 86 ? 6.716 0.288 -11.628 1.00 81.69 86 VAL A CA 1
ATOM 696 C C . VAL A 1 86 ? 7.190 0.308 -13.076 1.00 81.69 86 VAL A C 1
ATOM 698 O O . VAL A 1 86 ? 6.921 -0.663 -13.784 1.00 81.69 86 VAL A O 1
ATOM 701 N N . PRO A 1 87 ? 7.852 1.388 -13.528 1.00 80.94 87 PRO A N 1
ATOM 702 C CA . PRO A 1 87 ? 8.248 1.504 -14.919 1.00 80.94 87 PRO A CA 1
ATOM 703 C C . PRO A 1 87 ? 9.317 0.474 -15.278 1.00 80.94 87 PRO A C 1
ATOM 705 O O . PRO A 1 87 ? 10.167 0.118 -14.455 1.00 80.94 87 PRO A O 1
ATOM 708 N N . ASN A 1 88 ? 9.301 0.032 -16.529 1.00 82.38 88 ASN A N 1
ATOM 709 C CA . ASN A 1 88 ? 10.359 -0.792 -17.104 1.00 82.38 88 ASN A CA 1
ATOM 710 C C . ASN A 1 88 ? 11.456 0.066 -17.768 1.00 82.38 88 ASN A C 1
ATOM 712 O O . ASN A 1 88 ? 11.345 1.291 -17.855 1.00 82.38 88 ASN A O 1
ATOM 716 N N . LEU A 1 89 ? 12.536 -0.579 -18.226 1.00 83.25 89 LEU A N 1
ATOM 717 C CA . LEU A 1 89 ? 13.676 0.103 -18.859 1.00 83.25 89 LEU A CA 1
ATOM 718 C C . LEU A 1 89 ? 13.336 0.850 -20.165 1.00 83.25 89 LEU A C 1
ATOM 720 O O . LEU A 1 89 ? 14.088 1.747 -20.551 1.00 83.25 89 LEU A O 1
ATOM 724 N N . GLU A 1 90 ? 12.241 0.505 -20.848 1.00 85.88 90 GLU A N 1
ATOM 725 C CA . GLU A 1 90 ? 11.760 1.237 -22.029 1.00 85.88 90 GLU A CA 1
ATOM 726 C C . GLU A 1 90 ? 11.019 2.522 -21.630 1.00 85.88 90 GLU A C 1
ATOM 728 O O . GLU A 1 90 ? 11.132 3.543 -22.307 1.00 85.88 90 GLU A O 1
ATOM 733 N N . GLU A 1 91 ? 10.292 2.489 -20.511 1.00 83.19 91 GLU A N 1
ATOM 734 C CA . GLU A 1 91 ? 9.482 3.605 -20.006 1.00 83.19 91 GLU A CA 1
ATOM 735 C C . GLU A 1 91 ? 10.319 4.640 -19.244 1.00 83.19 91 GLU A C 1
ATOM 737 O O . GLU A 1 91 ? 10.071 5.844 -19.344 1.00 83.19 91 GLU A O 1
ATOM 742 N N . ALA A 1 92 ? 11.323 4.196 -18.482 1.00 82.69 92 ALA A N 1
ATOM 743 C CA . ALA A 1 92 ? 12.196 5.076 -17.717 1.00 82.69 92 ALA A CA 1
ATOM 744 C C . ALA A 1 92 ? 13.614 4.514 -17.568 1.00 82.69 92 ALA A C 1
ATOM 746 O O . ALA A 1 92 ? 13.823 3.319 -17.383 1.00 82.69 92 ALA A O 1
ATOM 747 N N . ARG A 1 93 ? 14.614 5.408 -17.515 1.00 80.31 93 ARG A N 1
ATOM 748 C CA . ARG A 1 93 ? 16.026 5.022 -17.293 1.00 80.31 93 ARG A CA 1
ATOM 749 C C . ARG A 1 93 ? 16.275 4.313 -15.960 1.00 80.31 93 ARG A C 1
ATOM 751 O O . ARG A 1 93 ? 17.277 3.623 -15.830 1.00 80.31 93 ARG A O 1
ATOM 758 N N . TYR A 1 94 ? 15.410 4.537 -14.975 1.00 78.06 94 TYR A N 1
ATOM 759 C CA . TYR A 1 94 ? 15.455 3.897 -13.659 1.00 78.06 94 TYR A CA 1
ATOM 760 C C . TYR A 1 94 ? 14.507 2.692 -13.558 1.00 78.06 94 TYR A C 1
ATOM 762 O O . TYR A 1 94 ? 14.274 2.192 -12.460 1.00 78.06 94 TYR A O 1
ATOM 770 N N . GLY A 1 95 ? 13.908 2.272 -14.674 1.00 76.50 95 GLY A N 1
ATOM 771 C CA . GLY A 1 95 ? 12.966 1.168 -14.692 1.00 76.50 95 GLY A CA 1
ATOM 772 C C . GLY A 1 95 ? 13.622 -0.189 -14.454 1.00 76.50 95 GLY A C 1
ATOM 773 O O . GLY A 1 95 ? 14.841 -0.341 -14.532 1.00 76.50 95 GLY A O 1
ATOM 774 N N . ILE A 1 96 ? 12.799 -1.189 -14.149 1.00 78.38 96 ILE A N 1
ATOM 775 C CA . ILE A 1 96 ? 13.262 -2.542 -13.822 1.00 78.38 96 ILE A CA 1
ATOM 776 C C . ILE A 1 96 ? 13.349 -3.377 -15.105 1.00 78.38 96 ILE A C 1
ATOM 778 O O . ILE A 1 96 ? 12.469 -3.308 -15.964 1.00 78.38 96 ILE A O 1
ATOM 782 N N . SER A 1 97 ? 14.426 -4.155 -15.254 1.00 74.12 97 SER A N 1
ATOM 783 C CA . SER A 1 97 ? 14.660 -5.004 -16.432 1.00 74.12 97 SER A CA 1
ATOM 784 C C . SER A 1 97 ? 13.747 -6.225 -16.497 1.00 74.12 97 SER A C 1
ATOM 786 O O . SER A 1 97 ? 13.441 -6.694 -17.589 1.00 74.12 97 SER A O 1
ATOM 788 N N . ASP A 1 98 ? 13.335 -6.747 -15.342 1.00 71.62 98 ASP A N 1
ATOM 789 C CA . ASP A 1 98 ? 12.480 -7.922 -15.226 1.00 71.62 98 ASP A CA 1
ATOM 790 C C . ASP A 1 98 ? 11.195 -7.578 -14.460 1.00 71.62 98 ASP A C 1
ATOM 792 O O . ASP A 1 98 ? 11.222 -7.201 -13.289 1.00 71.62 98 ASP A O 1
ATOM 796 N N . MET A 1 99 ? 10.055 -7.695 -15.141 1.00 70.94 99 MET A N 1
ATOM 797 C CA . MET A 1 99 ? 8.729 -7.478 -14.560 1.00 70.94 99 MET A CA 1
ATOM 798 C C . MET A 1 99 ? 7.987 -8.789 -14.261 1.00 70.94 99 MET A C 1
ATOM 800 O O . MET A 1 99 ? 6.751 -8.790 -14.192 1.00 70.94 99 MET A O 1
ATOM 804 N N . THR A 1 100 ? 8.696 -9.915 -14.121 1.00 64.94 100 THR A N 1
ATOM 805 C CA . THR A 1 100 ? 8.105 -11.210 -13.757 1.00 64.94 100 THR A CA 1
ATOM 806 C C . THR A 1 100 ? 7.514 -11.166 -12.344 1.00 64.94 100 THR A C 1
ATOM 808 O O . THR A 1 100 ? 8.155 -11.444 -11.339 1.00 64.94 100 THR A O 1
ATOM 811 N N . GLY A 1 101 ? 6.235 -10.800 -12.263 1.00 61.00 101 GLY A N 1
ATOM 812 C CA . GLY A 1 101 ? 5.442 -10.791 -11.037 1.00 61.00 101 GLY A CA 1
ATOM 813 C C . GLY A 1 101 ? 4.153 -11.594 -11.198 1.00 61.00 101 GLY A C 1
ATOM 814 O O . GLY A 1 101 ? 3.637 -11.775 -12.304 1.00 61.00 101 GLY A O 1
ATOM 815 N N . ILE A 1 102 ? 3.604 -12.077 -10.084 1.00 58.00 102 ILE A N 1
ATOM 816 C CA . ILE A 1 102 ? 2.320 -12.793 -10.053 1.00 58.00 102 ILE A CA 1
ATOM 817 C C . ILE A 1 102 ? 1.194 -11.756 -10.205 1.00 58.00 102 ILE A C 1
ATOM 819 O O . ILE A 1 102 ? 0.680 -11.243 -9.214 1.00 58.00 102 ILE A O 1
ATOM 823 N N . TYR A 1 103 ? 0.826 -11.393 -11.440 1.00 64.94 103 TYR A N 1
ATOM 824 C CA . TYR A 1 103 ? -0.077 -10.262 -11.676 1.00 64.94 103 TYR A CA 1
ATOM 825 C C . TYR A 1 103 ? -1.509 -10.642 -12.081 1.00 64.94 103 TYR A C 1
ATOM 827 O O . TYR A 1 103 ? -1.746 -11.431 -12.994 1.00 64.94 103 TYR A O 1
ATOM 835 N N . ILE A 1 104 ? -2.475 -9.976 -11.435 1.00 64.75 104 ILE A N 1
ATOM 836 C CA . ILE A 1 104 ? -3.870 -9.875 -11.884 1.00 64.75 104 ILE A CA 1
ATOM 837 C C . ILE A 1 104 ? -4.088 -8.455 -12.440 1.00 64.75 104 ILE A C 1
ATOM 839 O O . ILE A 1 104 ? -3.957 -7.506 -11.659 1.00 64.75 104 ILE A O 1
ATOM 843 N N . PRO A 1 105 ? -4.465 -8.293 -13.724 1.00 73.62 105 PRO A N 1
ATOM 844 C CA . PRO A 1 105 ? -4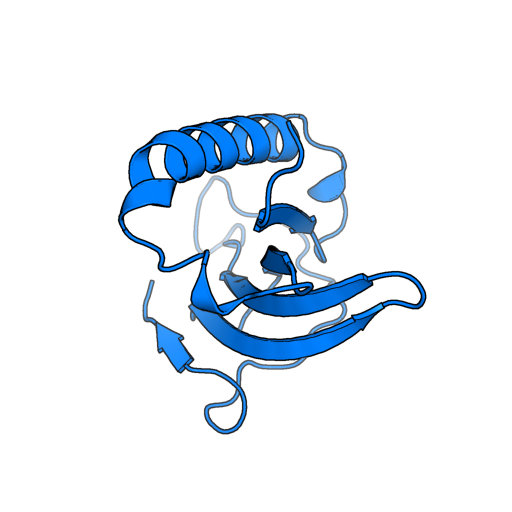.839 -7.012 -14.328 1.00 73.62 105 PRO A CA 1
ATOM 845 C C . PRO A 1 105 ? -5.789 -6.172 -13.474 1.00 73.62 105 PRO A C 1
ATOM 847 O O . PRO A 1 105 ? -6.778 -6.694 -12.942 1.00 73.62 105 PRO A O 1
ATOM 850 N N . LEU A 1 106 ? -5.520 -4.862 -13.375 1.00 82.44 106 LEU A N 1
ATOM 851 C CA . LEU A 1 106 ? -6.484 -3.930 -12.796 1.00 82.44 106 LEU A CA 1
ATOM 852 C C . LEU A 1 106 ? -7.754 -4.007 -13.634 1.00 82.44 106 LEU A C 1
ATOM 854 O O . LEU A 1 106 ? -7.723 -3.933 -14.863 1.00 82.44 106 LEU A O 1
ATOM 858 N N . ASN A 1 107 ? -8.881 -4.159 -12.952 1.00 82.88 107 ASN A N 1
ATOM 859 C CA . ASN A 1 107 ? -10.189 -4.187 -13.580 1.00 82.88 107 ASN A CA 1
ATOM 860 C C . ASN A 1 107 ? -11.130 -3.235 -12.846 1.00 82.88 107 ASN A C 1
ATOM 862 O O . ASN A 1 107 ? -11.151 -3.182 -11.619 1.00 82.88 107 ASN A O 1
ATOM 866 N N . ILE A 1 108 ? -11.956 -2.523 -13.602 1.00 84.00 108 ILE A N 1
ATOM 867 C CA . ILE A 1 108 ? -12.858 -1.497 -13.062 1.00 84.00 108 ILE A CA 1
ATOM 868 C C . ILE A 1 108 ? -13.941 -2.050 -12.124 1.00 84.00 108 ILE A C 1
ATOM 870 O O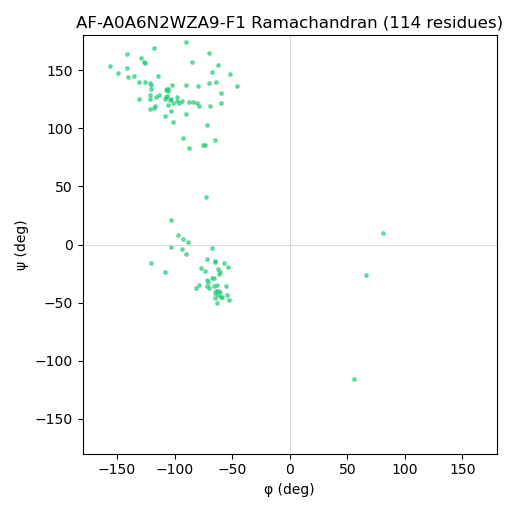 . ILE A 1 108 ? -14.586 -1.291 -11.411 1.00 84.00 108 ILE A O 1
ATOM 874 N N . LYS A 1 109 ? -14.164 -3.372 -12.117 1.00 85.75 109 LYS A N 1
ATOM 875 C CA . LYS A 1 109 ? -15.136 -4.007 -11.220 1.00 85.75 109 LYS A CA 1
ATOM 876 C C . LYS A 1 109 ? -14.640 -4.003 -9.774 1.00 85.75 109 LYS A C 1
ATOM 878 O O . LYS A 1 109 ? -15.444 -3.856 -8.860 1.00 85.75 109 LYS A O 1
ATOM 883 N N . ASN A 1 110 ? -13.334 -4.174 -9.578 1.00 82.88 110 ASN A N 1
ATOM 884 C CA . ASN A 1 110 ? -12.730 -4.272 -8.252 1.00 82.88 110 ASN A CA 1
ATOM 885 C C . ASN A 1 110 ? -11.916 -3.031 -7.877 1.00 82.88 110 ASN A C 1
ATOM 887 O O . ASN A 1 110 ? -11.714 -2.795 -6.691 1.00 82.88 110 ASN A O 1
ATOM 891 N N . PHE A 1 111 ? -11.439 -2.266 -8.861 1.00 85.12 111 PHE A N 1
ATOM 892 C CA . PHE A 1 111 ? -10.503 -1.167 -8.660 1.00 85.12 111 PHE A CA 1
ATOM 893 C C . PHE A 1 111 ? -11.069 0.151 -9.174 1.00 85.12 111 PHE A C 1
ATO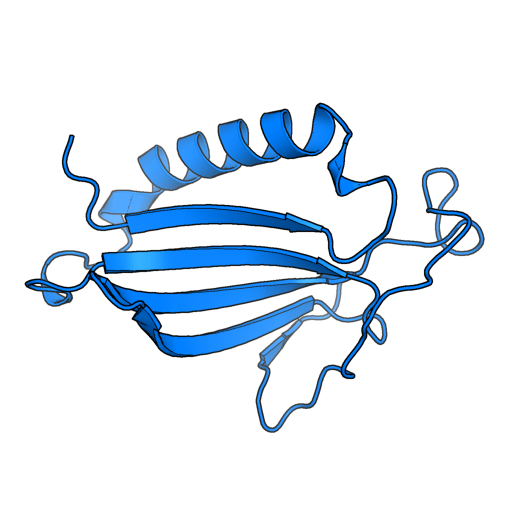M 895 O O . PHE A 1 111 ? -11.605 0.231 -10.279 1.00 85.12 111 PHE A O 1
ATOM 902 N N . TYR A 1 112 ? -10.841 1.203 -8.402 1.00 89.00 112 TYR A N 1
ATOM 903 C CA . TYR A 1 112 ? -10.812 2.558 -8.918 1.00 89.00 112 TYR A CA 1
ATOM 904 C C . TYR A 1 112 ? -9.438 2.802 -9.553 1.00 89.00 112 TYR A C 1
ATOM 906 O O . TYR A 1 112 ? -8.419 2.620 -8.887 1.00 89.00 112 TYR A O 1
ATOM 914 N N . ILE A 1 113 ? -9.401 3.146 -10.842 1.00 88.12 113 ILE A N 1
ATOM 915 C CA . ILE A 1 113 ? -8.154 3.300 -11.602 1.00 88.12 113 ILE A CA 1
ATOM 916 C C . ILE A 1 113 ? -7.853 4.788 -11.775 1.00 88.12 113 ILE A C 1
ATOM 918 O O . ILE A 1 113 ? -8.680 5.538 -12.288 1.00 88.12 113 ILE A O 1
ATOM 922 N N . LEU A 1 114 ? -6.659 5.189 -11.356 1.00 86.06 114 LEU A N 1
ATOM 923 C CA . LEU A 1 114 ? -6.083 6.507 -11.577 1.00 86.06 114 LEU A CA 1
ATOM 924 C C . LEU A 1 114 ? -5.053 6.427 -12.706 1.00 86.06 114 LEU A C 1
ATOM 926 O O . LEU A 1 114 ? -4.246 5.492 -12.754 1.00 86.06 114 LEU A O 1
ATOM 930 N N . SER A 1 115 ? -5.075 7.416 -13.596 1.00 78.62 115 SER A N 1
ATOM 931 C CA . SER A 1 115 ? -3.984 7.623 -14.548 1.00 78.62 115 SER A CA 1
ATOM 932 C C . SER A 1 115 ? -2.736 8.118 -13.798 1.00 78.62 115 SER A C 1
ATOM 934 O O . SER A 1 115 ? -2.908 8.927 -12.881 1.00 78.62 115 SER A O 1
ATOM 936 N N . PRO A 1 116 ? -1.529 7.629 -14.145 1.00 65.25 116 PRO A N 1
ATOM 937 C CA . PRO A 1 116 ? -0.266 8.111 -13.581 1.00 65.25 116 PRO A CA 1
ATOM 938 C C . PRO A 1 116 ? -0.030 9.608 -13.805 1.00 65.25 116 PRO A C 1
ATOM 940 O O . PRO A 1 116 ? -0.502 10.135 -14.841 1.00 65.25 116 PRO A O 1
#

Secondary structure (DSSP, 8-state):
---SEEEEEEESSTTGGGSHHHHHHHHHHHHHHHHHGGGS--GGGTT-EEEEEEEE---SSSEEEEEEEEEETTEEEEEEEEEE---BTTT-TT-BS----------TTT-EEEP-

Solvent-accessible surface area (backbone atoms only — not comparable to full-atom values): 6827 Å² total; per-residue (Å²): 132,89,67,56,53,48,80,48,74,49,49,56,34,72,76,61,63,76,39,69,61,58,59,51,52,48,52,53,53,52,54,50,46,68,76,46,48,88,79,49,81,64,75,84,42,70,88,35,30,42,34,40,38,38,35,39,31,70,46,87,70,35,32,31,39,33,78,46,82,41,75,54,99,88,45,53,30,40,33,41,38,37,37,37,52,62,53,35,55,89,78,30,95,85,27,47,90,68,74,79,42,94,69,78,76,79,44,78,90,70,25,52,74,41,81,120

Nearest PDB structures (foldseek):
  3bzu-assembly1_D  TM=3.961E-01  e=4.280E+00  Homo sapiens

Sequence (116 aa):
MNNQYAVLISSEIPELGELDLLRSIYRELNGYMEDYNNQINLDDLGDWKLLIQINLRNTNGGIGIFKRAKRFPSNKEFEISISIPVPNLEEARYGISDMTGIYIPLNIKNFYILSP

Organism: Bacteroides ovatus (NCBI:txid28116)